Protein AF-A0AAW8KBD7-F1 (afdb_monomer)

Nearest PDB structures (foldseek):
  5ovo-assembly1_B  TM=3.061E-01  e=4.135E+00  Azospirillum brasilense
  1ul3-assembly2_D  TM=3.903E-01  e=8.931E+00  Synechocystis sp.

Secondary structure (DSSP, 8-state):
-HHHHHH-HHHHHHHHHHHHHHHHTTSSEEEEEEEEETTTEEEEEEEEEE-SSHHH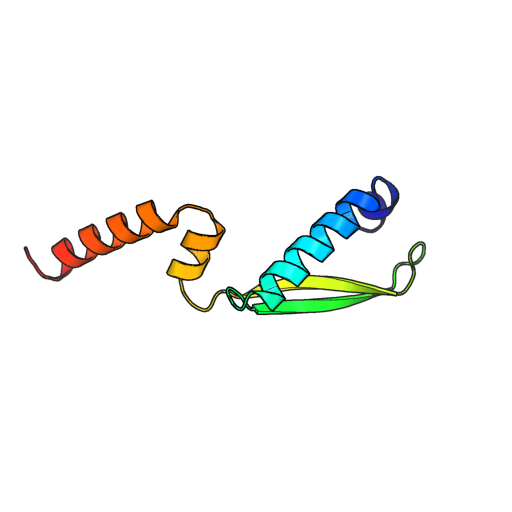HHHHTT-HHHHHHHHHHHHHHHHT-

Foldseek 3Di:
DLVVCVVPVVVQVVVQVVVVVVCVVVLWHWDWDWDQDPPPGIDIGTDDIGGPDPLSVCVVVVNNVVVVVVVVVVVCVVVPD

Mean predicted aligned error: 6.06 Å

pLDDT: mean 88.14, std 7.03, range [55.12, 97.25]

Radius of gyration: 18.36 Å; Cα contacts (8 Å, |Δi|>4): 69; chains: 1; bounding box: 36×17×53 Å

Sequence (81 aa):
SEREVLADPQKTLDWRDAWSAEAESGRLKVAFAVRDWTACGRQTVPERAVFESPEAVARAAGELHTWRRALERASRLVDGE

Structure (mmCIF, N/CA/C/O backbone):
data_AF-A0AAW8KBD7-F1
#
_entry.id   AF-A0AAW8KBD7-F1
#
loop_
_atom_site.group_PDB
_atom_site.id
_atom_site.type_symbol
_atom_site.label_atom_id
_atom_site.label_alt_id
_atom_site.label_comp_id
_atom_site.label_asym_id
_atom_site.label_entity_id
_atom_site.label_seq_id
_atom_site.pdbx_PDB_ins_code
_atom_site.Cartn_x
_atom_site.Cartn_y
_atom_site.Cartn_z
_atom_site.occupancy
_atom_site.B_iso_or_equiv
_atom_site.auth_seq_id
_atom_site.auth_comp_id
_atom_site.auth_asym_id
_atom_site.auth_atom_id
_atom_site.pdbx_PDB_model_num
ATOM 1 N N . SER A 1 1 ? 1.482 -6.217 16.560 1.00 75.19 1 SER A N 1
ATOM 2 C CA . SER A 1 1 ? 0.964 -7.204 17.536 1.00 75.19 1 SER A CA 1
ATOM 3 C C . SER A 1 1 ? 0.069 -6.492 18.543 1.00 75.19 1 SER A C 1
ATOM 5 O O . SER A 1 1 ? 0.198 -5.283 18.669 1.00 75.19 1 SER A O 1
ATOM 7 N N . GLU A 1 2 ? -0.826 -7.185 19.260 1.00 77.75 2 GLU A N 1
ATOM 8 C CA . GLU A 1 2 ? -1.742 -6.541 20.233 1.00 77.75 2 GLU A CA 1
ATOM 9 C C . GLU A 1 2 ? -0.985 -5.727 21.301 1.00 77.75 2 GLU A C 1
ATOM 11 O O . GLU A 1 2 ? -1.383 -4.620 21.646 1.00 77.75 2 GLU A O 1
ATOM 16 N N . ARG A 1 3 ? 0.184 -6.209 21.743 1.00 81.56 3 ARG A N 1
ATOM 17 C CA . ARG A 1 3 ? 1.057 -5.472 22.668 1.00 81.56 3 ARG A CA 1
ATOM 18 C C . ARG A 1 3 ? 1.547 -4.136 22.097 1.00 81.56 3 ARG A C 1
ATOM 20 O O . ARG A 1 3 ? 1.598 -3.156 22.827 1.00 81.56 3 ARG A O 1
ATOM 27 N N . GLU A 1 4 ? 1.925 -4.091 20.821 1.00 77.75 4 GLU A N 1
ATOM 28 C CA . GLU A 1 4 ? 2.389 -2.854 20.167 1.00 77.75 4 GLU A CA 1
ATOM 29 C C . GLU A 1 4 ? 1.255 -1.842 20.000 1.00 77.75 4 GLU A C 1
ATOM 31 O O . GLU A 1 4 ? 1.475 -0.648 20.167 1.00 77.75 4 GLU A O 1
ATOM 36 N N . VAL A 1 5 ? 0.040 -2.327 19.741 1.00 78.44 5 VAL A N 1
ATOM 37 C CA . VAL A 1 5 ? -1.166 -1.496 19.640 1.00 78.44 5 VAL A CA 1
ATOM 38 C C . VAL A 1 5 ? -1.471 -0.843 20.979 1.00 78.44 5 VAL A C 1
ATOM 40 O O . VAL A 1 5 ? -1.758 0.342 21.029 1.00 78.44 5 VAL A O 1
ATOM 43 N N . LEU A 1 6 ? -1.390 -1.601 22.074 1.00 83.62 6 LEU A N 1
ATOM 44 C CA . LEU A 1 6 ? -1.632 -1.069 23.414 1.00 83.62 6 LEU A CA 1
ATOM 45 C C . LEU A 1 6 ? -0.526 -0.108 23.873 1.00 83.62 6 LEU A C 1
ATOM 47 O O . LEU A 1 6 ? -0.796 0.790 24.665 1.00 83.62 6 LEU A O 1
ATOM 51 N N . ALA A 1 7 ? 0.706 -0.297 23.393 1.00 86.06 7 ALA A N 1
ATOM 52 C CA . ALA A 1 7 ? 1.819 0.600 23.687 1.00 86.06 7 ALA A CA 1
ATOM 53 C C . ALA A 1 7 ? 1.685 1.950 22.963 1.00 86.06 7 ALA A C 1
ATOM 55 O O . ALA A 1 7 ? 2.035 2.976 23.540 1.00 86.06 7 ALA A O 1
ATOM 56 N N . ASP A 1 8 ? 1.185 1.945 21.722 1.00 85.12 8 ASP A N 1
ATOM 57 C CA . ASP A 1 8 ? 0.909 3.160 20.947 1.00 85.12 8 ASP A CA 1
ATOM 58 C C . ASP A 1 8 ? -0.274 2.949 19.976 1.00 85.12 8 ASP A C 1
ATOM 60 O O . ASP A 1 8 ? -0.098 2.532 18.818 1.00 85.12 8 ASP A O 1
ATOM 64 N N . PRO A 1 9 ? -1.504 3.238 20.440 1.00 81.06 9 PRO A N 1
ATOM 65 C CA . PRO A 1 9 ? -2.694 3.085 19.616 1.00 81.06 9 PRO A CA 1
ATOM 66 C C . PRO A 1 9 ? -2.698 4.040 18.422 1.00 81.06 9 PRO A C 1
ATOM 68 O O . PRO A 1 9 ? -3.104 3.641 17.330 1.00 81.06 9 PRO A O 1
ATOM 71 N N . GLN A 1 10 ? -2.215 5.275 18.603 1.00 84.88 10 GLN A N 1
ATOM 72 C CA . GLN A 1 10 ? -2.258 6.296 17.557 1.00 84.88 10 GLN A CA 1
ATOM 73 C C . GLN A 1 10 ? -1.361 5.911 16.386 1.00 84.88 10 GLN A C 1
ATOM 75 O O . GLN A 1 10 ? -1.813 5.915 15.247 1.00 84.88 10 GLN A O 1
ATOM 80 N N . LYS A 1 11 ? -0.140 5.446 16.660 1.00 86.25 11 LYS A N 1
ATOM 81 C CA . LYS A 1 11 ? 0.764 4.950 15.615 1.00 86.25 11 LYS A CA 1
ATOM 82 C C . LYS A 1 11 ? 0.159 3.804 14.801 1.00 86.25 11 LYS A C 1
ATOM 84 O O . LYS A 1 11 ? 0.401 3.701 13.600 1.00 86.25 11 LYS A O 1
ATOM 89 N N . THR A 1 12 ? -0.622 2.933 15.441 1.00 82.69 12 THR A N 1
ATOM 90 C CA . THR A 1 12 ? -1.327 1.848 14.741 1.00 82.69 12 THR A CA 1
ATOM 91 C C . THR A 1 12 ? -2.431 2.396 13.835 1.00 82.69 12 THR A C 1
ATOM 93 O O . THR A 1 12 ? -2.576 1.925 12.705 1.00 82.69 12 THR A O 1
ATOM 96 N N . LEU A 1 13 ? -3.202 3.376 14.317 1.00 83.62 13 LEU A N 1
ATOM 97 C CA . LEU A 1 13 ? -4.253 4.032 13.537 1.00 83.62 13 LEU A CA 1
ATOM 98 C C . LEU A 1 13 ? -3.663 4.782 12.339 1.00 83.62 13 LEU A C 1
ATOM 100 O O . LEU A 1 13 ? -4.114 4.556 11.221 1.00 83.62 13 LEU A O 1
ATOM 104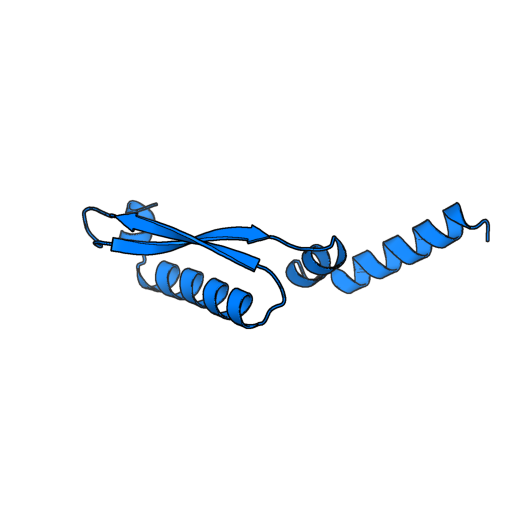 N N . ASP A 1 14 ? -2.598 5.556 12.546 1.00 89.81 14 ASP A N 1
ATOM 105 C CA . ASP A 1 14 ? -1.902 6.287 11.482 1.00 89.81 14 ASP A CA 1
ATOM 106 C C . ASP A 1 14 ? -1.360 5.329 10.411 1.00 89.81 14 ASP A C 1
ATOM 108 O O . ASP A 1 14 ? -1.506 5.562 9.211 1.00 89.81 14 ASP A O 1
ATOM 112 N N . TRP A 1 15 ? -0.773 4.204 10.837 1.00 88.62 15 TRP A N 1
ATOM 113 C CA . TRP A 1 15 ? -0.308 3.158 9.927 1.00 88.62 15 TRP A CA 1
ATOM 114 C C . TRP A 1 15 ? -1.454 2.539 9.119 1.00 88.62 15 TRP A C 1
ATOM 116 O O . TRP A 1 15 ? -1.327 2.382 7.904 1.00 88.62 15 TRP A O 1
ATOM 126 N N . ARG A 1 16 ? -2.581 2.204 9.762 1.00 88.44 16 ARG A N 1
ATOM 127 C CA . ARG A 1 16 ? -3.778 1.691 9.077 1.00 88.44 16 ARG A CA 1
ATOM 128 C C . ARG A 1 16 ? -4.289 2.704 8.052 1.00 88.44 16 ARG A C 1
ATOM 130 O O . ARG A 1 16 ? -4.557 2.321 6.916 1.00 88.44 16 ARG A O 1
ATOM 137 N N . ASP A 1 17 ? -4.413 3.966 8.447 1.00 90.75 17 ASP A N 1
ATOM 138 C CA . ASP A 1 17 ? -4.991 5.024 7.616 1.00 90.75 17 ASP A CA 1
ATOM 139 C C . ASP A 1 17 ? -4.111 5.337 6.406 1.00 90.75 17 ASP A C 1
ATOM 141 O O . ASP A 1 17 ? -4.628 5.508 5.302 1.00 90.75 17 ASP A O 1
ATOM 145 N N . ALA A 1 18 ? -2.786 5.284 6.566 1.00 90.50 18 ALA A N 1
ATOM 146 C CA . ALA A 1 18 ? -1.853 5.379 5.448 1.00 90.50 18 ALA A CA 1
ATOM 147 C C . ALA A 1 18 ? -2.082 4.270 4.403 1.00 90.50 18 ALA A C 1
ATOM 149 O O . ALA A 1 18 ? -2.112 4.544 3.204 1.00 90.50 18 ALA A O 1
ATOM 150 N N . TRP A 1 19 ? -2.302 3.022 4.834 1.00 91.31 19 TRP A N 1
ATOM 151 C CA . TRP A 1 19 ? -2.585 1.919 3.907 1.00 91.31 19 TRP A CA 1
ATOM 152 C C . TRP A 1 19 ? -3.963 2.011 3.254 1.00 91.31 19 TRP A C 1
ATOM 154 O O . TRP A 1 19 ? -4.094 1.658 2.082 1.00 91.31 19 TRP A O 1
ATOM 164 N N . SER A 1 20 ? -4.975 2.496 3.974 1.00 89.75 20 SER A N 1
ATOM 165 C CA . SER A 1 20 ? -6.292 2.778 3.393 1.00 89.75 20 SER A CA 1
ATOM 166 C C . SER A 1 20 ? -6.194 3.839 2.296 1.00 89.75 20 SER A C 1
ATOM 168 O O . SER A 1 20 ? -6.687 3.616 1.192 1.00 89.75 20 SER A O 1
ATOM 170 N N . ALA A 1 21 ? -5.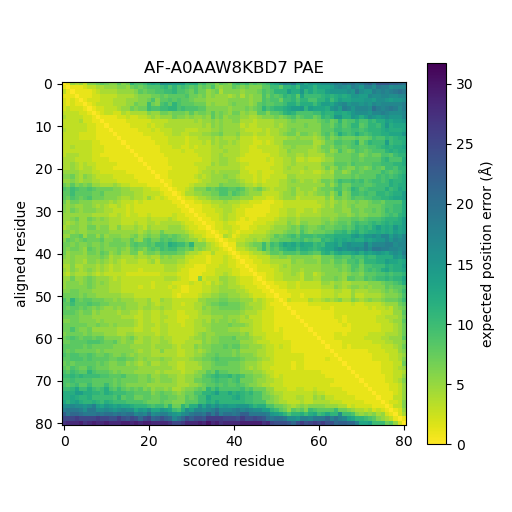465 4.931 2.542 1.00 90.38 21 ALA A N 1
ATOM 171 C CA . ALA A 1 21 ? -5.240 5.976 1.545 1.00 90.38 21 ALA A CA 1
ATOM 172 C C . ALA A 1 21 ? -4.480 5.458 0.308 1.00 90.38 21 ALA A C 1
ATOM 174 O O . ALA A 1 21 ? -4.813 5.808 -0.826 1.00 90.38 21 ALA A O 1
ATOM 175 N N . GLU A 1 22 ? -3.481 4.585 0.488 1.00 86.81 22 GLU A N 1
ATOM 176 C CA . GLU A 1 22 ? -2.790 3.956 -0.645 1.00 86.81 22 GLU A CA 1
ATOM 177 C C . GLU A 1 22 ? -3.703 3.020 -1.446 1.00 86.81 22 GLU A C 1
ATOM 179 O O . GLU A 1 22 ? -3.642 3.030 -2.678 1.00 86.81 22 GLU A O 1
ATOM 184 N N . ALA A 1 23 ? -4.579 2.261 -0.783 1.00 87.69 23 ALA A N 1
ATOM 185 C CA . ALA A 1 23 ? -5.570 1.427 -1.460 1.00 87.69 23 ALA A CA 1
ATOM 186 C C . ALA A 1 23 ? -6.551 2.274 -2.292 1.00 87.69 23 ALA A C 1
ATOM 188 O O . ALA A 1 23 ? -6.834 1.943 -3.444 1.00 87.69 23 ALA A O 1
ATOM 189 N N . GLU A 1 24 ? -7.022 3.393 -1.737 1.00 88.81 24 GLU A N 1
ATOM 190 C CA . GLU A 1 24 ? -7.923 4.342 -2.407 1.00 88.81 24 GLU A CA 1
ATOM 191 C C . GLU A 1 24 ? -7.256 5.065 -3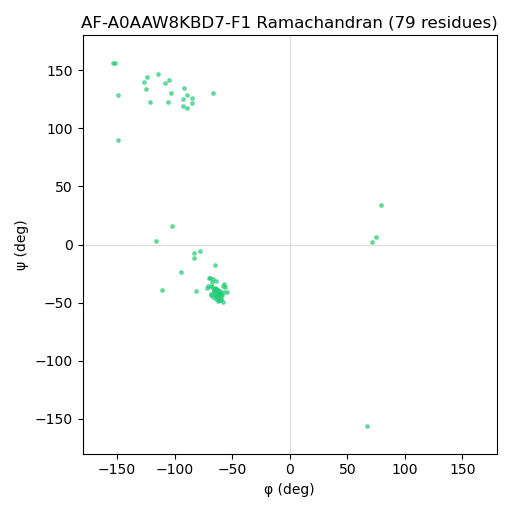.582 1.00 88.81 24 GLU A C 1
ATOM 193 O O . GLU A 1 24 ? -7.911 5.384 -4.573 1.00 88.81 24 GLU A O 1
ATOM 198 N N . SER A 1 25 ? -5.939 5.275 -3.518 1.00 85.94 25 SER A N 1
ATOM 199 C CA . SER A 1 25 ? -5.184 5.912 -4.601 1.00 85.94 25 SER A CA 1
ATOM 200 C C . SER A 1 25 ? -5.155 5.101 -5.904 1.00 85.94 25 SER A C 1
ATOM 202 O O . SER A 1 25 ? -4.776 5.633 -6.949 1.00 85.94 25 SER A O 1
ATOM 204 N N . GLY A 1 26 ? -5.477 3.803 -5.842 1.00 82.31 26 GLY A N 1
ATOM 205 C CA . GLY A 1 26 ? -5.407 2.877 -6.973 1.00 82.31 26 GLY A CA 1
ATOM 206 C C . GLY A 1 26 ? -3.984 2.500 -7.405 1.00 82.31 26 GLY A C 1
ATOM 207 O O . GLY A 1 26 ? -3.820 1.749 -8.364 1.00 82.31 26 GLY A O 1
ATOM 208 N N . ARG A 1 27 ? -2.940 2.985 -6.715 1.00 81.12 27 ARG A N 1
ATOM 209 C CA . ARG A 1 27 ? -1.533 2.680 -7.043 1.00 81.12 27 ARG A CA 1
ATOM 210 C C . ARG A 1 27 ? -1.136 1.239 -6.738 1.00 81.12 27 ARG A C 1
ATOM 212 O O . ARG A 1 27 ? -0.217 0.713 -7.367 1.00 81.12 27 ARG A O 1
ATOM 219 N N . LEU A 1 28 ? -1.781 0.629 -5.750 1.00 87.62 28 LEU A N 1
ATOM 220 C CA . LEU A 1 28 ? -1.556 -0.747 -5.329 1.00 87.62 28 LEU A CA 1
ATOM 221 C C . LEU A 1 28 ? -2.842 -1.315 -4.726 1.00 87.62 28 LEU A C 1
ATOM 223 O O . LEU A 1 28 ? -3.694 -0.577 -4.235 1.00 87.62 28 LEU A O 1
ATOM 227 N N . LYS A 1 29 ? -2.977 -2.640 -4.740 1.00 89.94 29 LYS A N 1
ATOM 228 C CA . LYS A 1 29 ? -4.109 -3.326 -4.110 1.00 89.94 29 LYS A CA 1
ATOM 229 C C . LYS A 1 29 ? -3.731 -3.710 -2.687 1.00 89.94 29 LYS A C 1
ATOM 231 O O . LYS A 1 29 ? -2.745 -4.416 -2.495 1.00 89.94 29 LYS A O 1
ATOM 236 N N . VAL A 1 30 ? -4.514 -3.298 -1.695 1.00 92.56 30 VAL A N 1
ATOM 237 C CA . VAL A 1 30 ? -4.332 -3.737 -0.302 1.00 92.56 30 VAL A CA 1
ATOM 238 C C . VAL A 1 30 ? -5.423 -4.736 0.052 1.00 92.56 30 VAL A C 1
ATOM 240 O O . VAL A 1 30 ? -6.611 -4.441 -0.047 1.00 92.56 30 VAL A O 1
ATOM 243 N N . ALA A 1 31 ? -5.020 -5.932 0.466 1.00 92.75 31 ALA A N 1
ATOM 244 C CA . ALA A 1 31 ? -5.901 -6.886 1.111 1.00 92.75 31 ALA A CA 1
ATOM 245 C C . ALA A 1 31 ? -5.964 -6.565 2.604 1.00 92.75 31 ALA A C 1
ATOM 247 O O . ALA A 1 31 ? -4.933 -6.490 3.281 1.00 92.75 31 ALA A O 1
ATOM 248 N N . PHE A 1 32 ? -7.184 -6.402 3.102 1.00 92.25 32 PHE A N 1
ATOM 249 C CA . PHE A 1 32 ? -7.462 -6.193 4.512 1.00 92.25 32 PHE A CA 1
ATOM 250 C C . PHE A 1 32 ? -8.025 -7.470 5.124 1.00 92.25 32 PHE A C 1
ATOM 252 O O . PHE A 1 32 ? -8.842 -8.159 4.512 1.00 92.25 32 PHE A O 1
ATOM 259 N N . ALA A 1 33 ? -7.607 -7.749 6.351 1.00 91.31 33 ALA A N 1
ATOM 260 C CA . ALA A 1 33 ? -8.144 -8.821 7.166 1.00 91.31 33 ALA A CA 1
ATOM 261 C C . ALA A 1 33 ? -8.858 -8.227 8.375 1.00 91.31 33 ALA A C 1
ATOM 263 O O . ALA A 1 33 ? -8.451 -7.208 8.933 1.00 91.31 33 ALA A O 1
ATOM 264 N N . VAL A 1 34 ? -9.918 -8.895 8.806 1.00 90.88 34 VAL A N 1
ATOM 265 C CA . VAL A 1 34 ? -10.573 -8.581 10.069 1.00 90.88 34 VAL A CA 1
ATOM 266 C C . VAL A 1 34 ? -9.909 -9.403 11.165 1.00 90.88 34 VAL A C 1
ATOM 268 O O . VAL A 1 34 ? -9.773 -10.618 11.026 1.00 90.88 34 VAL A O 1
ATOM 271 N N . ARG A 1 35 ? -9.492 -8.751 12.248 1.00 86.94 35 ARG A N 1
ATOM 272 C CA . ARG A 1 35 ? -8.897 -9.398 13.417 1.00 86.94 35 ARG A CA 1
ATOM 273 C C . ARG A 1 35 ? -9.644 -9.019 14.680 1.00 86.94 35 ARG A C 1
ATOM 275 O O . ARG A 1 35 ? -9.909 -7.846 14.915 1.00 86.94 35 ARG A O 1
ATOM 282 N N . ASP A 1 36 ? -9.927 -10.022 15.497 1.00 88.06 36 ASP A N 1
ATOM 283 C CA . ASP A 1 36 ? -10.483 -9.846 16.830 1.00 88.06 36 ASP A CA 1
ATOM 284 C C . ASP A 1 36 ? -9.337 -9.793 17.845 1.00 88.06 36 ASP A C 1
ATOM 286 O O . ASP A 1 36 ? -8.545 -10.730 17.958 1.00 88.06 36 ASP A O 1
ATOM 290 N N . TRP A 1 37 ? -9.216 -8.671 18.550 1.00 81.69 37 TRP A N 1
ATOM 291 C CA . TRP A 1 37 ? -8.260 -8.471 19.639 1.00 81.69 37 TRP A CA 1
ATOM 292 C C . TRP A 1 37 ? -9.008 -8.439 20.965 1.00 81.69 37 TRP A C 1
ATOM 294 O O . TRP A 1 37 ? -10.078 -7.837 21.074 1.00 81.69 37 TRP A O 1
ATOM 304 N N . THR A 1 38 ? -8.438 -9.073 21.985 1.00 83.44 38 THR A N 1
ATOM 305 C CA . THR A 1 38 ? -9.085 -9.234 23.293 1.00 83.44 38 THR A CA 1
ATOM 306 C C . THR A 1 38 ? -9.317 -7.878 23.959 1.00 83.44 38 THR A C 1
ATOM 308 O O . THR A 1 38 ? -10.369 -7.654 24.551 1.00 83.44 38 THR A O 1
ATOM 311 N N . ALA A 1 39 ? -8.356 -6.958 23.835 1.00 81.38 39 ALA A N 1
ATOM 312 C CA . ALA A 1 39 ? -8.415 -5.640 24.469 1.00 81.38 39 ALA A CA 1
ATOM 313 C C . ALA A 1 39 ? -8.977 -4.527 23.566 1.00 81.38 39 ALA A C 1
ATOM 315 O O . ALA A 1 39 ? -9.467 -3.517 24.066 1.00 81.38 39 ALA A O 1
ATOM 316 N N . CYS A 1 40 ? -8.902 -4.684 22.242 1.00 74.94 40 CYS A N 1
ATOM 317 C CA . CYS A 1 40 ? -9.234 -3.622 21.279 1.00 74.94 40 CYS A CA 1
ATOM 318 C C . CYS A 1 40 ? -10.436 -3.957 20.382 1.00 74.94 40 CYS A C 1
ATOM 320 O O . CYS A 1 40 ? -10.777 -3.188 19.479 1.00 74.94 40 CYS A O 1
ATOM 322 N N . GLY A 1 41 ? -11.065 -5.110 20.611 1.00 83.69 41 GLY A N 1
ATOM 323 C CA . GLY A 1 41 ? -12.193 -5.588 19.827 1.00 83.69 41 GLY A CA 1
ATOM 324 C C . GLY A 1 41 ? -11.818 -5.933 18.386 1.00 83.69 41 GLY A C 1
ATOM 325 O O . GLY A 1 41 ? -10.673 -6.251 18.065 1.00 83.69 41 GLY A O 1
ATOM 326 N N . ARG A 1 42 ? -12.822 -5.889 17.512 1.00 86.62 42 ARG A N 1
ATOM 327 C CA . ARG A 1 42 ? -12.717 -6.282 16.107 1.00 86.62 42 ARG A CA 1
ATOM 328 C C . ARG A 1 42 ? -12.207 -5.126 15.250 1.00 86.62 42 ARG A C 1
ATOM 330 O O . ARG A 1 42 ? -12.844 -4.078 15.193 1.00 86.62 42 ARG A O 1
ATOM 337 N N . GLN A 1 43 ? -11.089 -5.329 14.561 1.00 84.50 43 GLN A N 1
ATOM 338 C CA . GLN A 1 43 ? -10.415 -4.319 13.745 1.00 84.50 43 GLN A CA 1
ATOM 339 C C . GLN A 1 43 ? -10.177 -4.825 12.321 1.00 84.50 43 GLN A C 1
ATOM 341 O O . GLN A 1 43 ? -9.777 -5.969 12.116 1.00 84.50 43 GL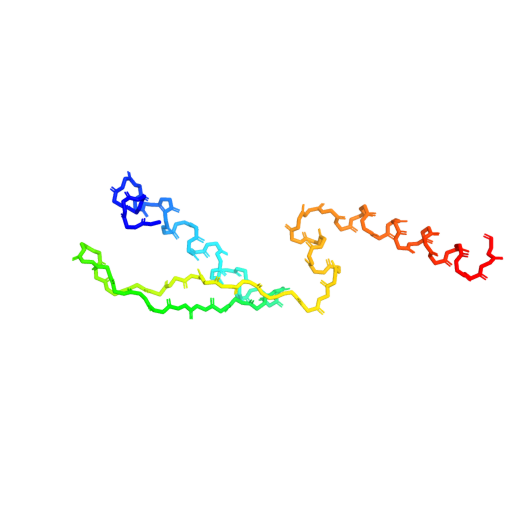N A O 1
ATOM 346 N N . THR A 1 44 ? -10.373 -3.955 11.332 1.00 88.88 44 THR A N 1
ATOM 347 C CA . THR A 1 44 ? -9.943 -4.201 9.949 1.00 88.88 44 THR A CA 1
ATOM 348 C C . THR A 1 44 ? -8.519 -3.680 9.789 1.00 88.88 44 THR A C 1
ATOM 350 O O . THR A 1 44 ? -8.274 -2.487 9.960 1.00 88.88 44 THR A O 1
ATOM 353 N N . VAL A 1 45 ? -7.576 -4.569 9.486 1.00 88.50 45 VAL A N 1
ATOM 354 C CA . VAL A 1 45 ? -6.143 -4.257 9.404 1.00 88.50 45 VAL A CA 1
ATOM 355 C C . VAL A 1 45 ? -5.578 -4.640 8.036 1.00 88.50 45 VAL A C 1
ATOM 357 O O . VAL A 1 45 ? -6.000 -5.651 7.467 1.00 88.50 45 VAL A O 1
ATOM 360 N N . PRO A 1 46 ? -4.631 -3.862 7.482 1.00 91.50 46 PRO A N 1
ATOM 361 C CA . PRO A 1 46 ? -3.970 -4.232 6.239 1.00 91.50 46 PRO A CA 1
ATOM 362 C C . PRO A 1 46 ? -3.110 -5.482 6.470 1.00 91.50 46 PRO A C 1
ATOM 364 O O . PRO A 1 46 ? -2.337 -5.554 7.427 1.00 91.50 46 PRO A O 1
ATOM 367 N N . GLU A 1 47 ? -3.263 -6.483 5.606 1.00 91.62 47 GLU A N 1
ATOM 368 C CA . GLU A 1 47 ? -2.552 -7.765 5.704 1.00 91.62 47 GLU A CA 1
ATOM 369 C C . GLU A 1 47 ? -1.533 -7.941 4.580 1.00 91.62 47 GLU A C 1
ATOM 371 O O . GLU A 1 47 ? -0.437 -8.455 4.806 1.00 91.62 47 GLU A O 1
ATOM 376 N N . ARG A 1 48 ? -1.874 -7.511 3.360 1.00 91.81 48 ARG A N 1
ATOM 377 C CA . ARG A 1 48 ? -1.003 -7.692 2.196 1.00 91.81 48 ARG A CA 1
ATOM 378 C C . ARG A 1 48 ? -1.179 -6.574 1.182 1.00 91.81 48 ARG A C 1
ATOM 380 O O . ARG A 1 48 ? -2.286 -6.339 0.713 1.00 91.81 48 ARG A O 1
ATOM 387 N N . ALA A 1 49 ? -0.072 -5.964 0.779 1.00 91.44 49 ALA A N 1
ATOM 388 C CA . ALA A 1 49 ? -0.000 -5.083 -0.381 1.00 91.44 49 ALA A CA 1
ATOM 389 C C . ALA A 1 49 ? 0.386 -5.890 -1.631 1.00 91.44 49 ALA A C 1
ATOM 391 O O . ALA A 1 49 ? 1.303 -6.711 -1.588 1.00 91.44 49 ALA A O 1
ATOM 392 N N . VAL A 1 50 ? -0.311 -5.664 -2.741 1.00 92.19 50 VAL A N 1
ATOM 393 C CA . VAL A 1 50 ? -0.067 -6.305 -4.035 1.00 92.19 50 VAL A CA 1
ATOM 394 C C . VAL A 1 50 ? 0.222 -5.227 -5.070 1.00 92.19 50 VAL A C 1
ATOM 396 O O . VAL A 1 50 ? -0.594 -4.336 -5.316 1.00 92.19 50 VAL A O 1
ATOM 399 N N . PHE A 1 51 ? 1.389 -5.347 -5.693 1.00 91.44 51 PHE A N 1
ATOM 400 C CA . PHE A 1 51 ? 1.844 -4.490 -6.778 1.00 91.44 51 PHE A CA 1
ATOM 401 C C . PHE A 1 51 ? 1.702 -5.241 -8.099 1.00 91.44 51 PHE A C 1
ATOM 403 O O . PHE A 1 51 ? 2.152 -6.377 -8.218 1.00 91.44 51 PHE A O 1
ATOM 410 N N . GLU A 1 52 ? 1.094 -4.606 -9.097 1.00 89.94 52 GLU A N 1
ATOM 411 C CA . GLU A 1 52 ? 0.842 -5.241 -10.401 1.00 89.94 52 GLU A CA 1
ATOM 412 C C . GLU A 1 52 ? 2.049 -5.177 -11.346 1.00 89.94 52 GLU A C 1
ATOM 414 O O . GLU A 1 52 ? 2.037 -5.775 -12.418 1.00 89.94 52 GLU A O 1
ATOM 419 N N . SER A 1 53 ? 3.108 -4.456 -10.964 1.00 90.94 53 SER A N 1
ATOM 420 C CA . SER A 1 53 ? 4.340 -4.368 -11.745 1.00 90.94 53 SER A CA 1
ATOM 421 C C . SER A 1 53 ? 5.565 -4.067 -10.873 1.00 90.94 53 SER A C 1
ATOM 423 O O . SER A 1 53 ? 5.434 -3.431 -9.821 1.00 90.94 53 SER A O 1
ATOM 425 N N . PRO A 1 54 ? 6.777 -4.437 -11.330 1.00 92.44 54 PRO A N 1
ATOM 426 C CA . PRO A 1 54 ? 8.025 -4.008 -10.697 1.00 92.44 54 PRO A CA 1
ATOM 427 C C . PRO A 1 54 ? 8.163 -2.481 -10.609 1.00 92.44 54 PRO A C 1
ATOM 429 O O . PRO A 1 54 ? 8.684 -1.959 -9.628 1.00 92.44 54 PRO A O 1
ATOM 432 N N . GLU A 1 55 ? 7.640 -1.742 -11.594 1.00 92.62 55 GLU A N 1
ATOM 433 C CA . GLU A 1 55 ? 7.651 -0.276 -11.566 1.00 92.62 55 GLU A CA 1
ATOM 434 C C . GLU A 1 55 ? 6.808 0.284 -10.411 1.00 92.62 55 GLU A C 1
ATOM 436 O O . GLU A 1 55 ? 7.202 1.262 -9.773 1.00 92.62 55 GLU A O 1
ATOM 441 N N . ALA A 1 56 ? 5.663 -0.338 -10.108 1.00 89.12 56 ALA A N 1
ATOM 442 C CA . ALA A 1 56 ? 4.840 0.053 -8.967 1.00 89.12 56 ALA A CA 1
ATOM 443 C C . ALA A 1 56 ? 5.576 -0.162 -7.633 1.00 89.12 56 ALA A C 1
ATOM 445 O O . ALA A 1 56 ? 5.509 0.708 -6.765 1.00 89.12 56 ALA A O 1
ATOM 446 N N . VAL A 1 57 ? 6.347 -1.251 -7.505 1.00 90.75 57 VAL A N 1
ATOM 447 C CA . VAL A 1 57 ? 7.223 -1.489 -6.342 1.00 90.75 57 VAL A CA 1
ATOM 448 C C . VAL A 1 57 ? 8.293 -0.402 -6.241 1.00 90.75 57 VAL A C 1
ATOM 450 O O . VAL A 1 57 ? 8.454 0.209 -5.187 1.00 90.75 57 VAL A O 1
ATOM 453 N N . ALA A 1 58 ? 8.987 -0.102 -7.344 1.00 93.56 58 ALA A N 1
ATOM 454 C CA . ALA A 1 58 ? 10.024 0.927 -7.365 1.00 93.56 58 ALA A CA 1
ATOM 455 C C . ALA A 1 58 ? 9.473 2.315 -7.003 1.00 93.56 58 ALA A C 1
ATOM 457 O O . ALA A 1 58 ? 10.106 3.058 -6.259 1.00 93.56 58 ALA A O 1
ATOM 458 N N . ARG A 1 59 ? 8.271 2.661 -7.480 1.00 89.44 59 ARG A N 1
ATOM 459 C CA . ARG A 1 59 ? 7.582 3.903 -7.106 1.00 89.44 59 ARG A CA 1
ATOM 460 C C . ARG A 1 59 ? 7.279 3.962 -5.613 1.00 89.44 59 ARG A C 1
ATOM 462 O O . ARG A 1 59 ? 7.582 4.979 -4.999 1.00 89.44 59 ARG A O 1
ATOM 469 N N . ALA A 1 60 ? 6.725 2.895 -5.041 1.00 85.75 60 ALA A N 1
ATOM 470 C CA . ALA A 1 60 ? 6.421 2.838 -3.611 1.00 85.75 60 ALA A CA 1
ATOM 471 C C . ALA A 1 60 ? 7.682 2.918 -2.734 1.00 85.75 60 ALA A C 1
ATOM 473 O O . ALA A 1 60 ? 7.642 3.499 -1.657 1.00 85.75 60 ALA A O 1
ATOM 474 N N . ALA A 1 61 ? 8.812 2.399 -3.220 1.00 90.44 61 ALA A N 1
ATOM 475 C CA . ALA A 1 61 ? 10.108 2.510 -2.554 1.00 90.44 61 ALA A CA 1
ATOM 476 C C . ALA A 1 61 ? 10.792 3.883 -2.730 1.00 90.44 61 ALA A C 1
ATOM 478 O O . ALA A 1 61 ? 11.859 4.097 -2.165 1.00 90.44 61 ALA A O 1
ATOM 479 N N . GLY A 1 62 ? 10.232 4.800 -3.532 1.00 93.44 62 GLY A N 1
ATOM 480 C CA . GLY A 1 62 ? 10.885 6.067 -3.891 1.00 93.44 62 GLY A CA 1
ATOM 481 C C . GLY A 1 62 ? 12.018 5.932 -4.922 1.00 93.44 62 GLY A C 1
ATOM 482 O O . GLY A 1 62 ? 12.664 6.915 -5.266 1.00 93.44 62 GLY A O 1
ATOM 483 N N . GLU A 1 63 ? 12.222 4.738 -5.481 1.00 96.69 63 GLU A N 1
ATOM 484 C CA . GLU A 1 63 ? 13.344 4.368 -6.357 1.00 96.69 63 GLU A CA 1
ATOM 485 C C . GLU A 1 63 ? 12.972 4.320 -7.847 1.00 96.69 63 GLU A C 1
ATOM 487 O O . GLU A 1 63 ? 13.696 3.764 -8.678 1.00 96.69 63 GLU A O 1
ATOM 492 N N . LEU A 1 64 ? 1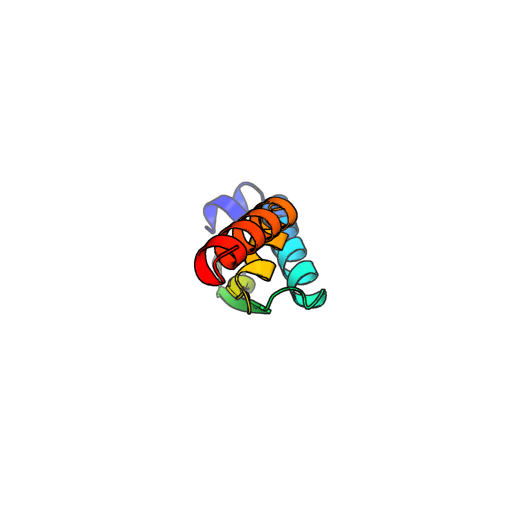1.838 4.913 -8.229 1.00 95.19 64 LEU A N 1
ATOM 493 C CA . LEU A 1 64 ? 11.320 4.849 -9.600 1.00 95.19 64 LEU A CA 1
ATOM 494 C C . LEU A 1 64 ? 12.338 5.320 -10.648 1.00 95.19 64 LEU A C 1
ATOM 496 O O . LEU A 1 64 ? 12.461 4.721 -11.717 1.00 95.19 64 LEU A O 1
ATOM 500 N N . HIS A 1 65 ? 13.069 6.397 -10.354 1.00 96.62 65 HIS A N 1
ATOM 501 C CA . HIS A 1 65 ? 14.065 6.930 -11.280 1.00 96.62 65 HIS A CA 1
ATOM 502 C C . HIS A 1 65 ? 15.262 5.982 -11.436 1.00 96.62 65 HIS 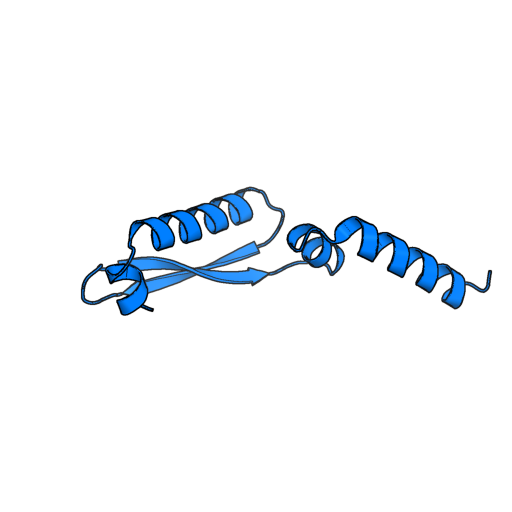A C 1
ATOM 504 O O . HIS A 1 65 ? 15.706 5.721 -12.555 1.00 96.62 65 HIS A O 1
ATOM 510 N N . THR A 1 66 ? 15.754 5.421 -10.329 1.00 97.25 66 THR A N 1
ATOM 511 C CA . THR A 1 66 ? 16.824 4.416 -10.331 1.00 97.25 66 THR A CA 1
ATOM 512 C C . THR A 1 66 ? 16.413 3.180 -11.128 1.00 97.25 66 THR A C 1
ATOM 514 O O . THR A 1 66 ? 17.165 2.746 -12.002 1.00 97.25 66 THR A O 1
ATOM 517 N N . TRP A 1 67 ? 15.196 2.678 -10.904 1.00 96.69 67 TRP A N 1
ATOM 518 C CA . TRP A 1 67 ? 14.625 1.545 -11.633 1.00 96.69 67 TRP A CA 1
ATOM 519 C C . TRP A 1 67 ? 14.560 1.789 -13.143 1.00 96.69 67 TRP A C 1
ATOM 521 O O . TRP A 1 67 ? 15.052 0.974 -13.919 1.00 96.69 67 TRP A O 1
ATOM 531 N N . ARG A 1 68 ? 14.022 2.937 -13.573 1.00 96.38 68 ARG A N 1
ATOM 532 C CA . ARG A 1 68 ? 13.921 3.277 -15.003 1.00 96.38 68 ARG A CA 1
ATOM 533 C C . ARG A 1 68 ? 15.289 3.348 -15.681 1.00 96.38 68 ARG A C 1
ATOM 535 O O . ARG A 1 68 ? 15.442 2.806 -16.769 1.00 96.38 68 ARG A O 1
ATOM 542 N N . ARG A 1 69 ? 16.297 3.934 -15.021 1.00 97.12 69 ARG A N 1
ATOM 543 C CA . ARG A 1 69 ? 17.677 3.957 -15.546 1.00 97.12 69 ARG A CA 1
ATOM 544 C C . ARG A 1 69 ? 18.287 2.561 -15.650 1.00 97.12 69 ARG A C 1
ATOM 546 O O . ARG A 1 69 ? 19.028 2.292 -16.590 1.00 97.12 69 ARG A O 1
ATOM 553 N N . ALA A 1 70 ? 18.020 1.686 -14.682 1.00 95.88 70 ALA A N 1
ATOM 554 C CA . ALA A 1 70 ? 18.483 0.304 -14.740 1.00 95.88 70 ALA A CA 1
ATOM 555 C C . ALA A 1 70 ? 17.831 -0.450 -15.908 1.00 95.88 70 ALA A C 1
ATOM 557 O O . ALA A 1 70 ? 18.534 -1.132 -16.649 1.00 95.88 70 ALA A O 1
ATOM 558 N N . LEU A 1 71 ? 16.523 -0.266 -16.111 1.00 95.62 71 LEU A N 1
ATOM 559 C CA . LEU A 1 71 ? 15.781 -0.878 -17.212 1.00 95.62 71 LEU A CA 1
ATOM 560 C C . LEU A 1 71 ? 16.277 -0.391 -18.580 1.00 95.62 71 LEU A C 1
ATOM 562 O O . LEU A 1 71 ? 16.490 -1.208 -19.464 1.00 95.62 71 LEU A O 1
ATOM 566 N N . GLU A 1 72 ? 16.534 0.910 -18.730 1.00 95.88 72 GLU A N 1
ATOM 567 C CA . GLU A 1 72 ? 17.099 1.491 -19.956 1.00 95.88 72 GLU A CA 1
ATOM 568 C C . GLU A 1 72 ? 18.505 0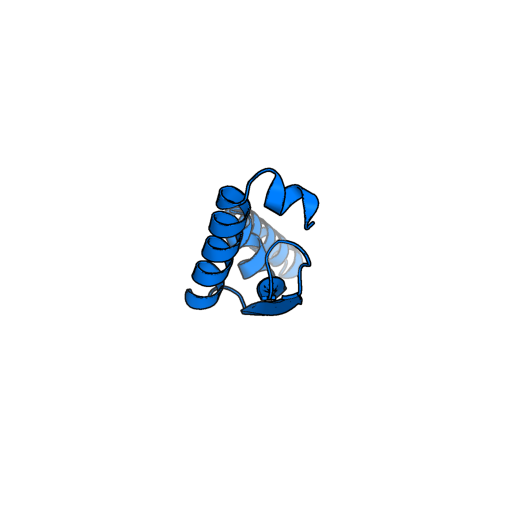.953 -20.262 1.00 95.88 72 GLU A C 1
ATOM 570 O O . GLU A 1 72 ? 18.835 0.639 -21.401 1.00 95.88 72 GLU A O 1
ATOM 575 N N . ARG A 1 73 ? 19.362 0.809 -19.245 1.00 95.44 73 ARG A N 1
ATOM 576 C CA . ARG A 1 73 ? 20.688 0.197 -19.434 1.00 95.44 73 ARG A CA 1
ATOM 577 C C . ARG A 1 73 ? 20.576 -1.273 -19.818 1.00 95.44 73 ARG A C 1
ATOM 579 O O . ARG A 1 73 ? 21.336 -1.734 -20.661 1.00 95.44 73 ARG A O 1
ATOM 586 N N . ALA A 1 74 ? 19.649 -1.998 -19.196 1.00 94.50 74 ALA A N 1
ATOM 587 C CA . ALA A 1 74 ? 19.409 -3.397 -19.507 1.00 94.50 74 ALA A CA 1
ATOM 588 C C . ALA A 1 74 ? 18.865 -3.576 -20.930 1.00 94.50 74 ALA A C 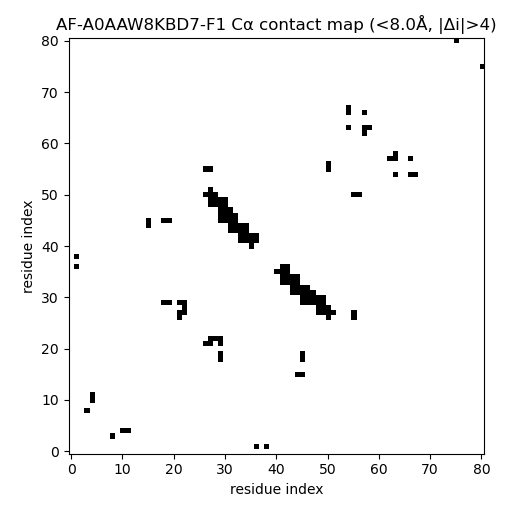1
ATOM 590 O O . ALA A 1 74 ? 19.330 -4.475 -21.622 1.00 94.50 74 ALA A O 1
ATOM 591 N N . SER A 1 75 ? 17.950 -2.713 -21.390 1.00 94.06 75 SER A N 1
ATOM 592 C CA . SER A 1 75 ? 17.425 -2.791 -22.758 1.00 94.06 75 SER A CA 1
ATOM 593 C C . SER A 1 75 ? 18.530 -2.587 -23.788 1.00 94.06 75 SER A C 1
ATOM 595 O O . SER A 1 75 ? 18.659 -3.412 -24.676 1.00 94.06 75 SER A O 1
ATOM 597 N N . ARG A 1 76 ? 19.424 -1.603 -23.604 1.00 93.62 76 ARG A N 1
ATOM 598 C CA . ARG A 1 76 ? 20.580 -1.402 -24.507 1.00 93.62 76 ARG A CA 1
ATOM 599 C C . ARG A 1 76 ? 21.473 -2.643 -24.623 1.00 93.62 76 ARG A C 1
ATOM 601 O O . ARG A 1 76 ? 21.889 -3.003 -25.716 1.00 93.62 76 ARG A O 1
ATOM 608 N N . LEU A 1 77 ? 21.718 -3.335 -23.507 1.00 93.00 77 LEU A N 1
ATOM 609 C CA . LEU A 1 77 ? 22.509 -4.573 -23.494 1.00 93.00 77 LEU A CA 1
ATOM 610 C C . LEU A 1 77 ? 21.815 -5.741 -24.209 1.00 93.00 77 LEU A C 1
ATOM 612 O O . LEU A 1 77 ? 22.496 -6.607 -24.752 1.00 93.00 77 LEU A O 1
ATOM 616 N N . VAL A 1 78 ? 20.482 -5.792 -24.168 1.00 90.69 78 VAL A N 1
ATOM 617 C CA . VAL A 1 78 ? 19.679 -6.834 -24.828 1.00 90.69 78 VAL A CA 1
ATOM 618 C C . VAL A 1 78 ? 19.498 -6.532 -26.317 1.00 90.69 78 VAL A C 1
ATOM 620 O O . VAL A 1 78 ? 19.593 -7.446 -27.133 1.00 90.69 78 VAL A O 1
ATOM 623 N N . ASP A 1 79 ? 19.276 -5.264 -26.659 1.00 86.44 79 ASP A N 1
ATOM 624 C CA . ASP A 1 79 ? 18.982 -4.796 -28.016 1.00 86.44 79 ASP A CA 1
ATOM 625 C C . ASP A 1 79 ? 20.253 -4.583 -28.864 1.00 86.44 79 ASP A C 1
ATOM 627 O O . ASP A 1 79 ? 20.165 -4.475 -30.086 1.00 86.44 79 ASP A O 1
ATOM 631 N N . GLY A 1 80 ? 21.440 -4.610 -28.245 1.00 62.72 80 GLY A N 1
ATOM 632 C CA . GLY A 1 80 ? 22.727 -4.637 -28.942 1.00 62.72 80 GLY A CA 1
ATOM 633 C C . GLY A 1 80 ? 23.212 -3.283 -29.469 1.00 62.72 80 GLY A C 1
ATOM 634 O O . GLY A 1 80 ? 23.859 -3.256 -30.516 1.00 62.72 80 GLY A O 1
ATOM 635 N N . GLU A 1 81 ? 22.919 -2.188 -28.757 1.00 55.12 81 GLU A N 1
ATOM 636 C CA . GLU A 1 81 ? 23.551 -0.868 -28.972 1.00 55.12 81 GLU A CA 1
ATOM 637 C C . GLU A 1 81 ? 24.795 -0.658 -28.096 1.00 55.12 81 GLU A C 1
ATOM 639 O O . GLU A 1 81 ? 24.728 -0.915 -26.869 1.00 55.12 81 GLU A O 1
#

Solvent-accessible surface area (backbone atoms only — not comparable to full-atom values): 4792 Å² total; per-residue (Å²): 104,74,68,55,36,74,75,38,53,64,65,48,50,54,52,46,50,52,50,51,52,43,36,72,67,66,72,35,49,60,45,68,42,78,46,80,40,95,90,75,43,76,42,82,40,82,72,44,80,45,62,94,41,73,64,45,48,27,48,76,70,73,37,40,67,61,50,52,54,51,51,54,54,50,46,34,69,73,75,70,108